Protein AF-A0AA97B5H4-F1 (afdb_monomer_lite)

Structure (mmCIF, N/CA/C/O backbone):
data_AF-A0AA97B5H4-F1
#
_entry.id   AF-A0AA97B5H4-F1
#
loop_
_atom_site.group_PDB
_atom_site.id
_atom_site.type_symbol
_atom_site.label_atom_id
_atom_site.label_alt_id
_atom_site.label_comp_id
_atom_site.label_asym_id
_atom_site.label_entity_id
_atom_site.label_seq_id
_atom_site.pdbx_PDB_ins_code
_atom_site.Cartn_x
_atom_site.Cartn_y
_atom_site.Cartn_z
_atom_site.occupancy
_atom_site.B_iso_or_equiv
_atom_site.auth_seq_id
_atom_site.auth_comp_id
_atom_site.auth_asym_id
_atom_site.auth_atom_id
_atom_site.pdbx_PDB_model_num
ATOM 1 N N . MET A 1 1 ? -3.360 -18.880 -35.741 1.00 38.47 1 MET A N 1
ATOM 2 C CA . MET A 1 1 ? -2.198 -18.085 -35.288 1.00 38.47 1 MET A CA 1
ATOM 3 C C . MET A 1 1 ? -2.306 -17.913 -33.778 1.00 38.47 1 MET A C 1
ATOM 5 O O . MET A 1 1 ? -2.923 -16.968 -33.316 1.00 38.47 1 MET A O 1
ATOM 9 N N . ALA A 1 2 ? -1.809 -18.890 -33.018 1.00 48.44 2 ALA A N 1
ATOM 10 C CA . ALA A 1 2 ? -1.944 -18.974 -31.565 1.00 48.44 2 ALA A CA 1
ATOM 11 C C . ALA A 1 2 ? -0.567 -18.799 -30.915 1.00 48.44 2 ALA A C 1
ATOM 13 O O . ALA A 1 2 ? 0.076 -19.791 -30.602 1.00 48.44 2 ALA A O 1
ATOM 14 N N . ILE A 1 3 ? -0.066 -17.563 -30.792 1.00 39.94 3 ILE A N 1
ATOM 15 C CA . ILE A 1 3 ? 1.205 -17.275 -30.097 1.00 39.94 3 ILE A CA 1
ATOM 16 C C . ILE A 1 3 ? 1.202 -15.842 -29.525 1.00 39.94 3 ILE A C 1
ATOM 18 O O . ILE A 1 3 ? 2.024 -15.014 -29.891 1.00 39.94 3 ILE A O 1
ATOM 22 N N . PHE A 1 4 ? 0.267 -15.512 -28.631 1.00 41.34 4 PHE A N 1
ATOM 23 C CA . PHE A 1 4 ? 0.437 -14.355 -27.726 1.00 41.34 4 PHE A CA 1
ATOM 24 C C . PHE A 1 4 ? -0.023 -14.635 -26.289 1.00 41.34 4 PHE A C 1
ATOM 26 O O . PHE A 1 4 ? -0.096 -13.728 -25.468 1.00 41.34 4 PHE A O 1
ATOM 33 N N . GLU A 1 5 ? -0.280 -15.902 -25.959 1.00 43.78 5 GLU A N 1
ATOM 34 C CA . GLU A 1 5 ? -0.899 -16.298 -24.688 1.00 43.78 5 GLU A CA 1
ATOM 35 C C . GLU A 1 5 ? 0.069 -16.950 -23.689 1.00 43.78 5 GLU A C 1
ATOM 37 O O . GLU A 1 5 ? -0.365 -17.465 -22.666 1.00 43.78 5 GLU A O 1
ATOM 42 N N . ARG A 1 6 ? 1.390 -16.952 -23.942 1.00 42.03 6 ARG A N 1
ATOM 43 C CA . ARG A 1 6 ? 2.316 -17.724 -23.084 1.00 42.03 6 ARG A CA 1
ATOM 44 C C . ARG A 1 6 ? 3.634 -17.085 -22.661 1.00 42.03 6 ARG A C 1
ATOM 46 O O . ARG A 1 6 ? 4.404 -17.748 -21.977 1.00 42.03 6 ARG A O 1
ATOM 53 N N . SER A 1 7 ? 3.912 -15.830 -23.008 1.00 43.75 7 SER A N 1
ATOM 54 C CA . SER A 1 7 ? 5.230 -15.231 -22.717 1.00 43.75 7 SER A CA 1
ATOM 55 C C . SER A 1 7 ? 5.216 -13.778 -22.243 1.00 43.75 7 SER A C 1
ATOM 57 O O . SER A 1 7 ? 6.278 -13.197 -22.038 1.00 43.75 7 SER A O 1
ATOM 59 N N . LYS A 1 8 ? 4.047 -13.175 -22.001 1.00 46.84 8 LYS A N 1
ATOM 60 C CA . LYS A 1 8 ? 3.973 -11.899 -21.275 1.00 46.84 8 LYS A CA 1
ATOM 61 C C . LYS A 1 8 ? 3.698 -12.225 -19.819 1.00 46.84 8 LYS A C 1
ATOM 63 O O . LYS A 1 8 ? 2.548 -12.344 -19.416 1.00 46.84 8 LYS A O 1
ATOM 68 N N . GLY A 1 9 ? 4.785 -12.505 -19.099 1.00 48.03 9 GLY A N 1
ATOM 69 C CA . GLY A 1 9 ? 4.768 -12.995 -17.727 1.00 48.03 9 GLY A CA 1
ATOM 70 C C . GLY A 1 9 ? 3.812 -12.208 -16.839 1.00 48.03 9 GLY A C 1
ATOM 71 O O . GLY A 1 9 ? 3.539 -11.033 -17.072 1.00 48.03 9 GLY A O 1
ATOM 72 N N . THR A 1 10 ? 3.330 -12.867 -15.794 1.00 54.47 10 THR A N 1
ATOM 73 C CA . THR A 1 10 ? 2.501 -12.340 -14.695 1.00 54.47 10 THR A CA 1
ATOM 74 C C . THR A 1 10 ? 2.913 -10.961 -14.157 1.00 54.47 10 THR A C 1
ATOM 76 O O . THR A 1 10 ? 2.135 -10.306 -13.474 1.00 54.47 10 THR A O 1
ATOM 79 N N . ASP A 1 11 ? 4.112 -10.507 -14.478 1.00 58.53 11 ASP A N 1
ATOM 80 C CA . ASP A 1 11 ? 4.732 -9.247 -14.110 1.00 58.53 11 ASP A CA 1
ATOM 81 C C . ASP A 1 11 ? 4.544 -8.133 -15.170 1.00 58.53 11 ASP A C 1
ATOM 83 O O . ASP A 1 11 ? 5.198 -7.091 -15.104 1.00 58.53 11 ASP A O 1
ATOM 87 N N . HIS A 1 12 ? 3.650 -8.311 -16.156 1.00 67.56 12 HIS A N 1
ATOM 88 C CA . HIS A 1 12 ? 3.389 -7.289 -17.172 1.00 67.56 12 HIS A CA 1
ATOM 89 C C . HIS A 1 12 ? 2.778 -6.008 -16.557 1.00 67.56 12 HIS A C 1
ATOM 91 O O . HIS A 1 12 ? 1.812 -6.085 -15.790 1.00 67.56 12 HIS A O 1
ATOM 97 N N . PRO A 1 13 ? 3.258 -4.817 -16.967 1.00 68.81 13 PRO A N 1
ATOM 98 C CA . PRO A 1 13 ? 2.678 -3.502 -16.684 1.00 68.81 13 PRO A CA 1
ATOM 99 C C . PRO A 1 13 ? 1.152 -3.431 -16.556 1.00 68.81 13 PRO A C 1
ATOM 101 O O . PRO A 1 13 ? 0.612 -2.926 -15.576 1.00 68.81 13 PRO A O 1
ATOM 104 N N . SER A 1 14 ? 0.460 -3.953 -17.565 1.00 73.94 14 SER A N 1
ATOM 105 C CA . SER A 1 14 ? -0.997 -3.915 -17.683 1.00 73.94 14 SER A CA 1
ATOM 106 C C . SER A 1 14 ? -1.689 -4.760 -16.613 1.00 73.94 14 SER A C 1
ATOM 108 O O . SER A 1 14 ? -2.761 -4.395 -16.142 1.00 73.94 14 SER A O 1
ATOM 110 N N . THR A 1 15 ? -1.068 -5.867 -16.199 1.00 77.62 15 THR A N 1
ATOM 111 C CA . THR A 1 15 ? -1.594 -6.756 -15.157 1.00 77.62 15 THR A CA 1
ATOM 112 C C . THR A 1 15 ? -1.553 -6.081 -13.791 1.00 77.62 15 THR A C 1
ATOM 114 O O . THR A 1 15 ? -2.511 -6.177 -13.032 1.00 77.62 15 THR A O 1
ATOM 117 N N . VAL A 1 16 ? -0.482 -5.341 -13.495 1.00 79.75 16 VAL A N 1
ATOM 118 C CA . VAL A 1 16 ? -0.366 -4.540 -12.268 1.00 79.75 16 VAL A CA 1
ATOM 119 C C . VAL A 1 16 ? -1.452 -3.464 -12.209 1.00 79.75 16 VAL A C 1
ATOM 121 O O . VAL A 1 16 ? -2.111 -3.310 -11.183 1.00 79.75 16 VAL A O 1
ATOM 124 N N . THR A 1 17 ? -1.679 -2.745 -13.312 1.00 80.38 17 THR A N 1
ATOM 125 C CA . THR A 1 17 ? -2.742 -1.731 -13.384 1.00 80.38 17 THR A CA 1
ATOM 126 C C . THR A 1 17 ? -4.125 -2.351 -13.180 1.00 80.38 17 THR A C 1
ATOM 128 O O . THR A 1 17 ? -4.930 -1.806 -12.426 1.00 80.38 17 THR A O 1
ATOM 131 N N . ALA A 1 18 ? -4.388 -3.515 -13.780 1.00 83.69 18 ALA A N 1
ATOM 132 C CA . ALA A 1 18 ? -5.642 -4.238 -13.584 1.00 83.69 18 ALA A CA 1
ATOM 133 C C . ALA A 1 18 ? -5.843 -4.679 -12.121 1.00 83.69 18 ALA A C 1
ATOM 135 O O . ALA A 1 18 ? -6.932 -4.509 -11.580 1.00 83.69 18 ALA A O 1
ATOM 136 N N . LEU A 1 19 ? -4.792 -5.172 -11.452 1.00 84.94 19 LEU A N 1
ATOM 137 C CA . LEU A 1 19 ? -4.837 -5.530 -10.027 1.00 84.94 19 LEU A CA 1
ATOM 138 C C . LEU A 1 19 ? -5.123 -4.318 -9.132 1.00 84.94 19 LEU A C 1
ATOM 140 O O . LEU A 1 19 ? -5.934 -4.416 -8.214 1.00 84.94 19 LEU A O 1
ATOM 144 N N . GLY A 1 20 ? -4.509 -3.166 -9.421 1.00 84.56 20 GLY A N 1
ATOM 145 C CA . GLY A 1 20 ? -4.805 -1.915 -8.718 1.00 84.56 20 GLY A CA 1
ATOM 146 C C . GLY A 1 20 ? -6.265 -1.480 -8.885 1.00 84.56 20 GLY A C 1
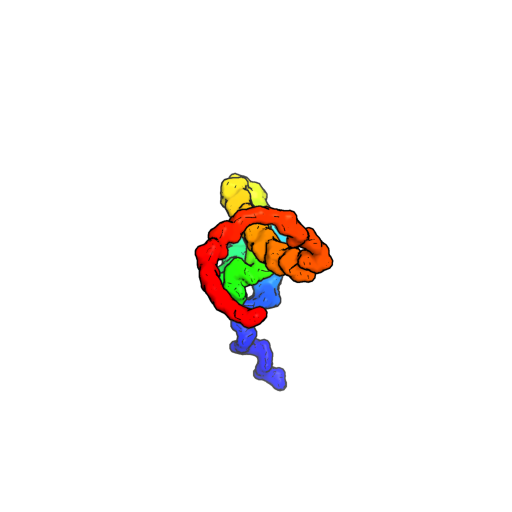ATOM 147 O O . GLY A 1 20 ? -6.899 -1.076 -7.912 1.00 84.56 20 GLY A O 1
ATOM 148 N N . GLY A 1 21 ? -6.819 -1.632 -10.093 1.00 87.38 21 GLY A N 1
ATOM 149 C CA . GLY A 1 21 ? -8.234 -1.373 -10.375 1.00 87.38 21 GLY A CA 1
ATOM 150 C C . GLY A 1 21 ? -9.175 -2.308 -9.612 1.00 87.38 21 GLY A C 1
ATOM 151 O O . GLY A 1 21 ? -10.106 -1.837 -8.964 1.00 87.38 21 GLY A O 1
ATOM 152 N N . LEU A 1 22 ? -8.899 -3.617 -9.606 1.00 88.38 22 LEU A N 1
ATOM 153 C CA . LEU A 1 22 ? -9.664 -4.592 -8.816 1.00 88.38 22 LEU A CA 1
ATOM 154 C C . LEU A 1 22 ? -9.612 -4.280 -7.316 1.00 88.38 22 LEU A C 1
ATOM 156 O O . LEU A 1 22 ? -10.626 -4.374 -6.628 1.00 88.38 22 LEU A O 1
ATOM 160 N N . GLY A 1 23 ? -8.452 -3.848 -6.820 1.00 89.25 23 GLY A N 1
ATOM 161 C CA . GLY A 1 23 ? -8.300 -3.417 -5.437 1.00 89.25 23 GLY A CA 1
ATOM 162 C C . GLY A 1 23 ? -9.157 -2.197 -5.083 1.00 89.25 23 GLY A C 1
ATOM 163 O O . GLY A 1 23 ? -9.720 -2.154 -3.993 1.00 89.25 23 GLY A O 1
ATOM 164 N N . MET A 1 24 ? -9.309 -1.235 -5.999 1.00 88.62 24 MET A N 1
ATOM 165 C CA . MET A 1 24 ? -10.201 -0.082 -5.808 1.00 88.62 24 MET A CA 1
ATOM 166 C C . MET A 1 24 ? -11.680 -0.474 -5.840 1.00 88.62 24 MET A C 1
ATOM 168 O O . MET A 1 24 ? -12.447 -0.028 -4.995 1.00 88.62 24 MET A O 1
ATOM 172 N N . VAL A 1 25 ? -12.077 -1.370 -6.746 1.00 91.81 25 VAL A N 1
ATOM 173 C CA . VAL A 1 25 ? -13.454 -1.894 -6.779 1.00 91.81 25 VAL A CA 1
ATOM 174 C C . VAL A 1 25 ? -13.793 -2.626 -5.475 1.00 91.81 25 VAL A C 1
ATOM 176 O O . VAL A 1 25 ? -14.877 -2.443 -4.918 1.00 91.81 25 VAL A O 1
ATOM 179 N N . ALA A 1 26 ? -12.860 -3.424 -4.949 1.00 90.50 26 ALA A N 1
ATOM 180 C CA . ALA A 1 26 ? -13.020 -4.082 -3.655 1.00 90.50 26 ALA A CA 1
ATOM 181 C C . ALA A 1 26 ? -13.090 -3.072 -2.495 1.00 90.50 26 ALA A C 1
ATOM 183 O O . ALA A 1 26 ? -13.905 -3.247 -1.590 1.00 90.50 26 ALA A O 1
ATOM 184 N N . TYR A 1 27 ? -12.294 -1.998 -2.542 1.00 88.38 27 TYR A N 1
ATOM 185 C CA . TYR A 1 27 ? -12.343 -0.901 -1.571 1.00 88.38 27 TYR A CA 1
ATOM 186 C C . TYR A 1 27 ? -13.705 -0.192 -1.559 1.00 88.38 27 TYR A C 1
ATOM 188 O O . TYR A 1 27 ? -14.260 0.044 -0.485 1.00 88.38 27 TYR A O 1
ATOM 196 N N . ASP A 1 28 ? -14.268 0.099 -2.732 1.00 90.38 28 ASP A N 1
ATOM 197 C CA . ASP A 1 28 ? -15.593 0.720 -2.854 1.00 90.38 28 ASP A CA 1
ATOM 198 C C . ASP A 1 28 ? -16.714 -0.221 -2.393 1.00 90.38 28 ASP A C 1
ATOM 200 O O . ASP A 1 28 ? -17.723 0.230 -1.856 1.00 90.38 28 ASP A O 1
ATOM 204 N N . SER A 1 29 ? -16.497 -1.531 -2.525 1.00 91.00 29 SER A N 1
ATOM 205 C CA . SER A 1 29 ? -17.403 -2.581 -2.042 1.00 91.00 29 SER A CA 1
ATOM 206 C C . SER A 1 29 ? -17.232 -2.912 -0.550 1.00 91.00 29 SER A C 1
ATOM 208 O O . SER A 1 29 ? -17.794 -3.900 -0.086 1.00 91.00 29 SER A O 1
ATOM 210 N N . ASP A 1 30 ? -16.426 -2.143 0.191 1.00 89.62 30 ASP A N 1
ATOM 211 C CA . ASP A 1 30 ? -16.093 -2.355 1.612 1.00 89.62 30 ASP A CA 1
ATOM 212 C C . ASP A 1 30 ? -15.383 -3.696 1.921 1.00 89.62 30 ASP A C 1
ATOM 214 O O . ASP A 1 30 ? -15.230 -4.105 3.070 1.00 89.62 30 ASP A O 1
ATOM 218 N N . ARG A 1 31 ? -14.862 -4.377 0.892 1.00 92.06 31 ARG A N 1
ATOM 219 C CA . ARG A 1 31 ? -14.110 -5.641 0.993 1.00 92.06 31 ARG A CA 1
ATOM 220 C C . ARG A 1 31 ? -12.622 -5.350 1.174 1.00 92.06 31 ARG A C 1
ATOM 222 O O . ARG A 1 31 ? -11.802 -5.571 0.280 1.00 92.06 31 ARG A O 1
ATOM 229 N N . LEU A 1 32 ? -12.271 -4.811 2.340 1.00 89.44 32 LEU A N 1
ATOM 230 C CA . LEU A 1 32 ? -10.926 -4.292 2.619 1.00 89.44 32 LEU A CA 1
ATOM 231 C C . LEU A 1 32 ? -9.828 -5.365 2.561 1.00 89.44 32 LEU A C 1
ATOM 233 O O . LEU A 1 32 ? -8.745 -5.083 2.051 1.00 89.44 32 LEU A O 1
ATOM 237 N N . ASP A 1 33 ? -10.089 -6.590 3.025 1.00 89.31 33 ASP A N 1
ATOM 238 C CA . ASP A 1 33 ? -9.111 -7.689 2.968 1.00 89.31 33 ASP A CA 1
ATOM 239 C C . ASP A 1 33 ? -8.755 -8.078 1.530 1.00 89.31 33 ASP A C 1
ATOM 241 O O . ASP A 1 33 ? -7.589 -8.295 1.195 1.00 89.31 33 ASP A O 1
ATOM 245 N N . GLU A 1 34 ? -9.744 -8.080 0.640 1.00 89.31 34 GLU A N 1
ATOM 246 C CA . GLU A 1 34 ? -9.514 -8.344 -0.778 1.00 89.31 34 GLU A CA 1
ATOM 247 C C . GLU A 1 34 ? -8.813 -7.177 -1.459 1.00 89.31 34 GLU A C 1
ATOM 249 O O . GLU A 1 34 ? -7.883 -7.401 -2.235 1.00 89.31 34 GLU A O 1
ATOM 254 N N . ALA A 1 35 ? -9.186 -5.939 -1.128 1.00 90.75 35 ALA A N 1
ATOM 255 C CA . ALA A 1 35 ? -8.499 -4.750 -1.617 1.00 90.75 35 ALA A CA 1
ATOM 256 C C . ALA A 1 35 ? -7.002 -4.770 -1.254 1.00 90.75 35 ALA A C 1
ATOM 258 O O . ALA A 1 35 ? -6.151 -4.438 -2.089 1.00 90.75 35 ALA A O 1
ATOM 259 N N . LEU A 1 36 ? -6.676 -5.207 -0.031 1.00 89.19 36 LEU A N 1
ATOM 260 C CA . LEU A 1 36 ? -5.301 -5.398 0.431 1.00 89.19 36 LEU A CA 1
ATOM 261 C C . LEU A 1 36 ? -4.592 -6.500 -0.349 1.00 89.19 36 LEU A C 1
ATOM 263 O O . LEU A 1 36 ? -3.500 -6.252 -0.854 1.00 89.19 36 LEU A O 1
ATOM 267 N N . ALA A 1 37 ? -5.211 -7.673 -0.492 1.00 89.94 37 ALA A N 1
ATOM 268 C CA . ALA A 1 37 ? -4.613 -8.797 -1.206 1.00 89.94 37 ALA A CA 1
ATOM 269 C C . ALA A 1 37 ? -4.270 -8.434 -2.662 1.00 89.94 37 ALA A C 1
ATOM 271 O O . ALA A 1 37 ? -3.164 -8.708 -3.131 1.00 89.94 37 ALA A O 1
ATOM 272 N N . HIS A 1 38 ? -5.176 -7.748 -3.365 1.00 89.56 38 HIS A N 1
ATOM 273 C CA . HIS A 1 38 ? -4.959 -7.335 -4.754 1.00 89.56 38 HIS A CA 1
ATOM 274 C C . HIS A 1 38 ? -3.828 -6.305 -4.878 1.00 89.56 38 HIS A C 1
ATOM 276 O O . HIS A 1 38 ? -2.965 -6.434 -5.750 1.00 89.56 38 HIS A O 1
ATOM 282 N N . ASN A 1 39 ? -3.782 -5.308 -3.988 1.00 87.12 39 ASN A N 1
ATOM 283 C CA . ASN A 1 39 ? -2.722 -4.298 -4.019 1.00 87.12 39 ASN A CA 1
ATOM 284 C C . ASN A 1 39 ? -1.363 -4.834 -3.532 1.00 87.12 39 ASN A C 1
ATOM 286 O O . ASN A 1 39 ? -0.334 -4.398 -4.042 1.00 87.12 39 ASN A O 1
ATOM 290 N N . GLN A 1 40 ? -1.328 -5.796 -2.604 1.00 88.00 40 GLN A N 1
ATOM 291 C CA . GLN A 1 40 ? -0.093 -6.486 -2.205 1.00 88.00 40 GLN A CA 1
ATOM 292 C C . GLN A 1 40 ? 0.478 -7.316 -3.356 1.00 88.00 40 GLN A C 1
ATOM 294 O O . GLN A 1 40 ? 1.662 -7.198 -3.664 1.00 88.00 40 GLN A O 1
ATOM 299 N N . GLN A 1 41 ? -0.366 -8.072 -4.063 1.00 87.19 41 GLN A N 1
ATOM 300 C CA . GLN A 1 41 ? 0.068 -8.798 -5.259 1.00 87.19 41 GLN A CA 1
ATOM 301 C C . GLN A 1 41 ? 0.572 -7.856 -6.359 1.00 87.19 41 GLN A C 1
ATOM 303 O O . GLN A 1 41 ? 1.543 -8.175 -7.047 1.00 87.19 41 GLN A O 1
ATOM 308 N N . ALA A 1 42 ? -0.064 -6.693 -6.536 1.00 86.25 42 ALA A N 1
ATOM 309 C CA . ALA A 1 42 ? 0.424 -5.671 -7.458 1.00 86.25 42 ALA A CA 1
ATOM 310 C C . ALA A 1 42 ? 1.821 -5.174 -7.046 1.00 86.25 42 ALA A C 1
ATOM 312 O O . ALA A 1 42 ? 2.710 -5.085 -7.893 1.00 86.25 42 ALA A O 1
ATOM 313 N N . LEU A 1 43 ? 2.033 -4.919 -5.751 1.00 84.75 43 LEU A N 1
ATOM 314 C CA . LEU A 1 43 ? 3.299 -4.444 -5.194 1.00 84.75 43 LEU A CA 1
ATOM 315 C C . LEU A 1 43 ? 4.446 -5.438 -5.415 1.00 84.75 43 LEU A C 1
ATOM 317 O O . LEU A 1 43 ? 5.507 -5.049 -5.902 1.00 84.75 43 LEU A O 1
ATOM 321 N N . GLU A 1 44 ? 4.225 -6.717 -5.114 1.00 84.69 44 GLU A N 1
ATOM 322 C CA . GLU A 1 44 ? 5.214 -7.781 -5.328 1.00 84.69 44 GLU A CA 1
ATOM 323 C C . GLU A 1 44 ? 5.602 -7.904 -6.806 1.00 84.69 44 GLU A C 1
ATOM 325 O O . GLU A 1 44 ? 6.780 -8.022 -7.146 1.00 84.69 44 GLU A O 1
ATOM 330 N N . ARG A 1 45 ? 4.620 -7.815 -7.711 1.00 81.81 45 ARG A N 1
ATOM 331 C CA . ARG A 1 45 ? 4.866 -7.862 -9.159 1.00 81.81 45 ARG A CA 1
ATOM 332 C C . ARG A 1 45 ? 5.655 -6.652 -9.645 1.00 81.81 45 ARG A C 1
ATOM 334 O O . ARG A 1 45 ? 6.582 -6.807 -10.432 1.00 81.81 45 ARG A O 1
ATOM 341 N N . ILE A 1 46 ? 5.349 -5.450 -9.151 1.00 79.75 46 ILE A N 1
ATOM 342 C CA . ILE A 1 46 ? 6.121 -4.242 -9.483 1.00 79.75 46 ILE A CA 1
ATOM 343 C C . ILE A 1 46 ? 7.575 -4.391 -9.028 1.00 79.75 46 ILE A C 1
ATOM 345 O O . ILE A 1 46 ? 8.486 -4.128 -9.815 1.00 79.75 46 ILE A O 1
ATOM 349 N N . GLN A 1 47 ? 7.788 -4.859 -7.794 1.00 78.31 47 GLN A N 1
ATOM 350 C CA . GLN A 1 47 ? 9.123 -5.060 -7.229 1.00 78.31 47 GLN A CA 1
ATOM 351 C C . GLN A 1 47 ? 9.959 -6.059 -8.037 1.00 78.31 47 GLN A C 1
ATOM 353 O O . GLN A 1 47 ? 11.157 -5.844 -8.199 1.00 78.31 47 GLN A O 1
ATOM 358 N N . ARG A 1 48 ? 9.339 -7.114 -8.582 1.00 75.81 48 ARG A N 1
ATOM 359 C CA . ARG A 1 48 ? 10.025 -8.098 -9.438 1.00 75.81 48 ARG A CA 1
ATOM 360 C C . ARG A 1 48 ? 10.255 -7.625 -10.873 1.00 75.81 48 ARG A C 1
ATOM 362 O O . ARG A 1 48 ? 11.212 -8.063 -11.498 1.00 75.81 48 ARG A O 1
ATOM 369 N N . SER A 1 49 ? 9.369 -6.784 -11.403 1.00 69.31 49 SER A N 1
ATOM 370 C CA . SER A 1 49 ? 9.306 -6.465 -12.835 1.00 69.31 49 SER A CA 1
ATOM 371 C C . SER A 1 49 ? 10.111 -5.233 -13.239 1.00 69.31 49 SER A C 1
ATOM 373 O O . SER A 1 49 ? 10.843 -5.266 -14.225 1.00 69.31 49 SER A O 1
ATOM 375 N N . VAL A 1 50 ? 9.940 -4.122 -12.514 1.00 61.59 50 VAL A N 1
ATOM 376 C CA . VAL A 1 50 ? 10.327 -2.786 -13.012 1.00 61.59 50 VAL A CA 1
ATOM 377 C C . VAL A 1 50 ? 11.301 -2.066 -12.068 1.00 61.59 50 VAL A C 1
ATOM 379 O O . VAL A 1 50 ? 11.901 -1.065 -12.444 1.00 61.59 50 VAL A O 1
ATOM 382 N N . GLY A 1 51 ? 11.535 -2.604 -10.866 1.00 59.94 51 GLY A N 1
ATOM 383 C CA . GLY A 1 51 ? 12.387 -1.972 -9.858 1.00 59.94 51 GLY A CA 1
ATOM 384 C C . GLY A 1 51 ? 11.655 -0.897 -9.045 1.00 59.94 51 GLY A C 1
ATOM 385 O O . GLY A 1 51 ? 10.497 -0.568 -9.297 1.00 59.94 51 GLY A O 1
ATOM 386 N N . GLN A 1 52 ? 12.319 -0.387 -8.004 1.00 61.84 52 GLN A N 1
ATOM 387 C CA . GLN A 1 52 ? 11.699 0.420 -6.941 1.00 61.84 52 GLN A CA 1
ATOM 388 C C . GLN A 1 52 ? 11.429 1.899 -7.291 1.00 61.84 52 GLN A C 1
ATOM 390 O O . GLN A 1 52 ? 11.008 2.649 -6.420 1.00 61.84 52 GLN A O 1
ATOM 395 N N . ASP A 1 53 ? 11.638 2.324 -8.536 1.00 60.91 53 ASP A N 1
ATOM 396 C CA . ASP A 1 53 ? 11.417 3.702 -9.000 1.00 60.91 53 ASP A CA 1
ATOM 397 C C . ASP A 1 53 ? 10.485 3.680 -10.210 1.00 60.91 53 ASP A C 1
ATOM 399 O O . ASP A 1 53 ? 10.912 3.745 -11.359 1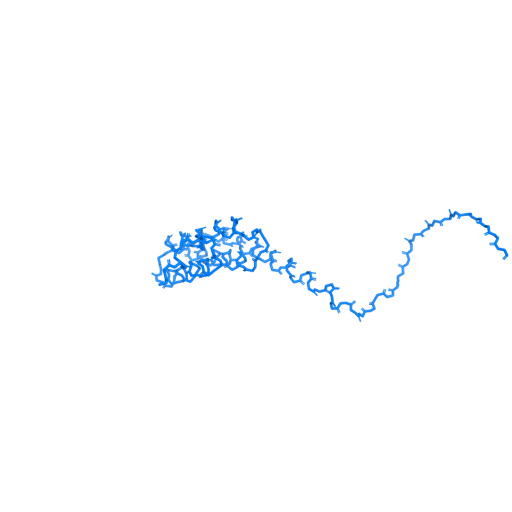.00 60.91 53 ASP A O 1
ATOM 403 N N . SER A 1 54 ? 9.194 3.476 -9.972 1.00 70.56 54 SER A N 1
ATOM 404 C CA . SER A 1 54 ? 8.203 3.496 -11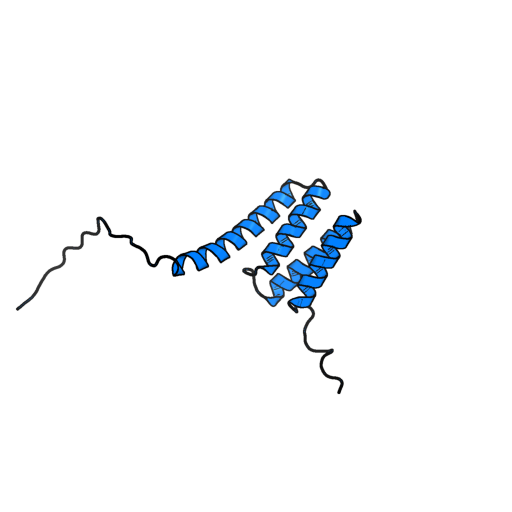.045 1.00 70.56 54 SER A CA 1
ATOM 405 C C . SER A 1 54 ? 6.925 4.184 -10.586 1.00 70.56 54 SER A C 1
ATOM 407 O O . SER A 1 54 ? 6.476 3.900 -9.470 1.00 70.56 54 SER A O 1
ATOM 409 N N . PRO A 1 55 ? 6.232 4.929 -11.469 1.00 74.62 55 PRO A N 1
ATOM 410 C CA . PRO A 1 55 ? 4.957 5.577 -11.140 1.00 74.62 55 PRO A CA 1
ATOM 411 C C . PRO A 1 55 ? 3.897 4.571 -10.668 1.00 74.62 55 PRO A C 1
ATOM 413 O O . PRO A 1 55 ? 2.978 4.877 -9.917 1.00 74.62 55 PRO A O 1
ATOM 416 N N . ARG A 1 56 ? 4.031 3.309 -11.092 1.00 77.44 56 ARG A N 1
ATOM 417 C CA . ARG A 1 56 ? 3.145 2.218 -10.668 1.00 77.44 56 ARG A CA 1
ATOM 418 C C . ARG A 1 56 ? 3.350 1.821 -9.211 1.00 77.44 56 ARG A C 1
ATOM 420 O O . ARG A 1 56 ? 2.381 1.443 -8.561 1.00 77.44 56 ARG A O 1
ATOM 427 N N . LEU A 1 57 ? 4.584 1.902 -8.709 1.00 82.44 57 LEU A N 1
ATOM 428 C CA . LEU A 1 57 ? 4.887 1.639 -7.305 1.00 82.44 57 LEU A CA 1
ATOM 429 C C . LEU A 1 57 ? 4.252 2.702 -6.410 1.00 82.44 57 LEU A C 1
ATOM 431 O O . LEU A 1 57 ? 3.631 2.356 -5.407 1.00 82.44 57 LEU A O 1
ATOM 435 N N . GLU A 1 58 ? 4.366 3.971 -6.811 1.00 86.12 58 GLU A N 1
ATOM 436 C CA . GLU A 1 58 ? 3.696 5.097 -6.156 1.00 86.12 58 GLU A CA 1
ATOM 437 C C . GLU A 1 58 ? 2.186 4.849 -6.078 1.00 86.12 58 GLU A C 1
ATOM 439 O O . GLU A 1 58 ? 1.629 4.816 -4.980 1.00 86.12 58 GLU A O 1
ATOM 444 N N . MET A 1 59 ? 1.551 4.538 -7.212 1.00 84.25 59 MET A N 1
ATOM 445 C CA . MET A 1 59 ? 0.109 4.303 -7.279 1.00 84.25 59 MET A CA 1
ATOM 446 C C . MET A 1 59 ? -0.346 3.147 -6.371 1.00 84.25 59 MET A C 1
ATOM 448 O O . MET A 1 59 ? -1.335 3.276 -5.646 1.00 84.25 59 MET A O 1
ATOM 452 N N . SER A 1 60 ? 0.380 2.024 -6.353 1.00 86.69 60 SER A N 1
ATOM 453 C CA . SER A 1 60 ? 0.066 0.895 -5.466 1.00 86.69 60 SER A CA 1
ATOM 454 C C . SER A 1 60 ? 0.237 1.242 -3.983 1.00 86.69 60 SER A C 1
ATOM 456 O O . SER A 1 60 ? -0.605 0.867 -3.165 1.00 86.69 60 SER A O 1
ATOM 458 N N . LEU A 1 61 ? 1.285 1.987 -3.614 1.00 89.19 61 LEU A N 1
ATOM 459 C CA . LEU A 1 61 ? 1.495 2.443 -2.235 1.00 89.19 61 LEU A CA 1
ATOM 460 C C . LEU A 1 61 ? 0.419 3.439 -1.794 1.00 89.19 61 LEU A C 1
ATOM 462 O O . LEU A 1 61 ? -0.072 3.354 -0.665 1.00 89.19 61 LEU A O 1
ATOM 466 N N . ARG A 1 62 ? 0.006 4.341 -2.687 1.00 89.88 62 ARG A N 1
ATOM 467 C CA . ARG A 1 62 ? -1.087 5.283 -2.445 1.00 89.88 62 ARG A CA 1
ATOM 468 C C . ARG A 1 62 ? -2.402 4.551 -2.186 1.00 89.88 62 ARG A C 1
ATOM 470 O O . ARG A 1 62 ? -3.059 4.829 -1.181 1.00 89.88 62 ARG A O 1
ATOM 477 N N . ASN A 1 63 ? -2.741 3.570 -3.021 1.00 89.56 63 ASN A N 1
ATOM 478 C CA . ASN A 1 63 ? -3.942 2.751 -2.847 1.00 89.56 63 ASN A CA 1
ATOM 479 C C . ASN A 1 63 ? -3.911 1.970 -1.526 1.00 89.56 63 ASN A C 1
ATOM 481 O O . ASN A 1 63 ? -4.880 2.008 -0.769 1.00 89.56 63 ASN A O 1
ATOM 485 N N . LEU A 1 64 ? -2.781 1.339 -1.182 1.00 90.12 64 LEU A N 1
ATOM 486 C CA . LEU A 1 64 ? -2.607 0.684 0.121 1.00 90.12 64 LEU A CA 1
ATOM 487 C C . LEU A 1 64 ? -2.775 1.666 1.285 1.00 90.12 64 LEU A C 1
ATOM 489 O O . LEU A 1 64 ? -3.361 1.311 2.306 1.00 90.12 64 LEU A O 1
ATOM 493 N N . GLY A 1 65 ? -2.283 2.898 1.146 1.00 91.06 65 GLY A N 1
ATOM 494 C CA . GLY A 1 65 ? -2.490 3.968 2.118 1.00 91.06 65 GLY A CA 1
ATOM 495 C C . GLY A 1 65 ? -3.971 4.234 2.389 1.00 91.06 65 GLY A C 1
ATOM 496 O O . GLY A 1 65 ? -4.396 4.222 3.543 1.00 91.06 65 GLY A O 1
ATOM 497 N N . LEU A 1 66 ? -4.767 4.399 1.331 1.00 89.81 66 LEU A N 1
ATOM 498 C CA . LEU A 1 66 ? -6.211 4.636 1.431 1.00 89.81 66 LEU A CA 1
ATOM 499 C C . LEU A 1 66 ? -6.954 3.445 2.046 1.00 89.81 66 LEU A C 1
ATOM 501 O O . LEU A 1 66 ? -7.750 3.621 2.970 1.00 89.81 66 LEU A O 1
ATOM 505 N N . ILE A 1 67 ? -6.639 2.226 1.604 1.00 90.19 67 ILE A N 1
ATOM 506 C CA . ILE A 1 67 ? -7.252 1.003 2.138 1.00 90.19 67 ILE A CA 1
ATOM 507 C C . ILE A 1 67 ? -6.942 0.856 3.634 1.00 90.19 67 ILE A C 1
ATOM 509 O O . ILE A 1 67 ? -7.825 0.533 4.427 1.00 90.19 67 ILE A O 1
ATOM 513 N N . HIS A 1 68 ? -5.711 1.155 4.058 1.00 90.56 68 HIS A N 1
ATOM 514 C CA . HIS A 1 68 ? -5.338 1.119 5.470 1.00 90.56 68 HIS A CA 1
ATOM 515 C C . HIS A 1 68 ? -5.995 2.211 6.317 1.00 90.56 68 HIS A C 1
ATOM 517 O O . HIS A 1 68 ? -6.282 1.945 7.484 1.00 90.56 68 HIS A O 1
ATOM 523 N N . LEU A 1 69 ? -6.255 3.402 5.767 1.00 89.12 69 LEU A N 1
ATOM 524 C CA . LEU A 1 69 ? -7.031 4.431 6.469 1.00 89.12 69 LEU A CA 1
ATOM 525 C C . LEU A 1 69 ? -8.446 3.936 6.753 1.00 89.12 69 LEU A C 1
ATOM 527 O O . LEU A 1 69 ? -8.898 4.020 7.893 1.00 89.12 69 LEU A O 1
ATOM 531 N N . ARG A 1 70 ? -9.106 3.357 5.746 1.00 88.06 70 ARG A N 1
ATOM 532 C CA . ARG A 1 70 ? -10.464 2.818 5.890 1.00 88.06 70 ARG A CA 1
ATOM 533 C C . ARG A 1 70 ? -10.521 1.599 6.813 1.00 88.06 70 ARG A C 1
ATOM 535 O O . ARG A 1 70 ? -11.474 1.454 7.562 1.00 88.06 70 ARG A O 1
ATOM 542 N N . ALA A 1 71 ? -9.458 0.796 6.852 1.00 88.12 71 ALA A N 1
ATOM 543 C CA . ALA A 1 71 ? -9.300 -0.314 7.795 1.00 88.12 71 ALA A CA 1
ATOM 544 C C . ALA A 1 71 ? -8.934 0.115 9.235 1.00 88.12 71 ALA A C 1
ATOM 546 O O . ALA A 1 71 ? -8.586 -0.737 10.051 1.00 88.12 71 ALA A O 1
ATOM 547 N N . GLY A 1 72 ? -8.919 1.416 9.554 1.00 90.31 72 GLY A N 1
ATOM 548 C CA . GLY A 1 72 ? -8.598 1.906 10.899 1.00 90.31 72 GLY A CA 1
ATOM 549 C C . GLY A 1 72 ? -7.121 1.769 11.290 1.00 90.31 72 GLY A C 1
ATOM 550 O O . GLY A 1 72 ? -6.790 1.774 12.473 1.00 90.31 72 GLY A O 1
ATOM 551 N N . ARG A 1 73 ? -6.206 1.658 10.314 1.00 91.81 73 ARG A N 1
ATOM 552 C CA . ARG A 1 73 ? -4.749 1.528 10.524 1.00 91.81 73 ARG A CA 1
ATOM 553 C C . ARG A 1 73 ? -3.981 2.763 10.022 1.00 91.81 73 ARG A C 1
ATOM 555 O O . ARG A 1 73 ? -3.169 2.653 9.095 1.00 91.81 73 ARG A O 1
ATOM 562 N N . PRO A 1 74 ? -4.158 3.943 10.646 1.00 88.69 74 PRO A N 1
ATOM 563 C CA . PRO A 1 74 ? -3.575 5.198 10.166 1.00 88.69 74 PRO A CA 1
ATOM 564 C C . PRO A 1 74 ? -2.041 5.224 10.216 1.00 88.69 74 PRO A C 1
ATOM 566 O O . PRO A 1 74 ? -1.411 5.864 9.378 1.00 88.69 74 PRO A O 1
ATOM 569 N N . ALA A 1 75 ? -1.415 4.502 11.152 1.00 90.94 75 ALA A N 1
ATOM 570 C CA . ALA A 1 75 ? 0.045 4.427 11.244 1.00 90.94 75 ALA A CA 1
ATOM 571 C C . ALA A 1 75 ? 0.673 3.768 10.003 1.00 90.94 75 ALA A C 1
ATOM 573 O O . ALA A 1 75 ? 1.650 4.280 9.452 1.00 90.94 75 ALA A O 1
ATOM 574 N N . VAL A 1 76 ? 0.079 2.663 9.537 1.00 89.62 76 VAL A N 1
ATOM 575 C CA . VAL A 1 76 ? 0.523 1.946 8.331 1.00 89.62 76 VAL A CA 1
ATOM 576 C C . VAL A 1 76 ? 0.213 2.771 7.087 1.00 89.62 76 VAL A C 1
ATOM 578 O O . VAL A 1 76 ? 1.065 2.910 6.212 1.00 89.62 76 VAL A O 1
ATOM 581 N N . ALA A 1 77 ? -0.971 3.387 7.042 1.00 89.62 77 ALA A N 1
ATOM 582 C CA . ALA A 1 77 ? -1.351 4.259 5.944 1.00 89.62 77 ALA A CA 1
ATOM 583 C C . ALA A 1 77 ? -0.385 5.432 5.758 1.00 89.62 77 ALA A C 1
ATOM 585 O O . ALA A 1 77 ? 0.086 5.671 4.649 1.00 89.62 77 ALA A O 1
ATOM 586 N N . ARG A 1 78 ? -0.044 6.125 6.853 1.00 89.62 78 ARG A N 1
ATOM 587 C CA . ARG A 1 78 ? 0.914 7.232 6.832 1.00 89.62 78 ARG A CA 1
ATOM 588 C C . ARG A 1 78 ? 2.254 6.778 6.273 1.00 89.62 78 ARG A C 1
ATOM 590 O O . ARG A 1 78 ? 2.793 7.454 5.410 1.00 89.62 78 ARG A O 1
ATOM 597 N N . ARG A 1 79 ? 2.762 5.618 6.706 1.00 90.56 79 ARG A N 1
ATOM 598 C CA . ARG A 1 79 ? 4.025 5.076 6.188 1.00 90.56 79 ARG A CA 1
ATOM 599 C C . ARG A 1 79 ? 3.967 4.867 4.673 1.00 90.56 79 ARG A C 1
ATOM 601 O O . ARG A 1 79 ? 4.855 5.341 3.975 1.00 90.56 79 ARG A O 1
ATOM 608 N N . ASN A 1 80 ? 2.911 4.226 4.173 1.00 89.44 80 ASN A N 1
ATOM 609 C CA . ASN A 1 80 ? 2.755 3.963 2.740 1.00 89.44 80 ASN A CA 1
ATOM 610 C C . ASN A 1 80 ? 2.636 5.258 1.922 1.00 89.44 80 ASN A C 1
ATOM 612 O O . ASN A 1 80 ? 3.297 5.391 0.896 1.00 89.44 80 ASN A O 1
ATOM 616 N N . LEU A 1 81 ? 1.859 6.235 2.401 1.00 87.56 81 LEU A N 1
ATOM 617 C CA . LEU A 1 81 ? 1.713 7.538 1.744 1.00 87.56 81 LEU A CA 1
ATOM 618 C C . LEU A 1 81 ? 3.017 8.346 1.760 1.00 87.56 81 LEU A C 1
ATOM 620 O O . LEU A 1 81 ? 3.356 8.971 0.761 1.00 87.56 81 LEU A O 1
ATOM 624 N N . THR A 1 82 ? 3.782 8.308 2.855 1.00 89.62 82 THR A N 1
ATOM 625 C CA . THR A 1 82 ? 5.104 8.948 2.919 1.00 89.62 82 THR A CA 1
ATOM 626 C C . THR A 1 82 ? 6.086 8.303 1.940 1.00 89.62 82 THR A C 1
ATOM 628 O O . THR A 1 82 ? 6.841 9.016 1.286 1.00 89.62 82 THR A O 1
ATOM 631 N N . GLN A 1 83 ? 6.062 6.975 1.792 1.00 87.94 83 GLN A N 1
ATOM 632 C CA . GLN A 1 83 ? 6.888 6.289 0.796 1.00 87.94 83 GLN A CA 1
ATOM 633 C C . GLN A 1 83 ? 6.478 6.655 -0.637 1.00 87.94 83 GLN A C 1
ATOM 635 O O . GLN A 1 83 ? 7.349 6.964 -1.443 1.00 87.94 83 GLN A O 1
ATOM 640 N N . ALA A 1 84 ? 5.175 6.687 -0.936 1.00 87.12 84 ALA A N 1
ATOM 641 C CA . ALA A 1 84 ? 4.659 7.123 -2.235 1.00 87.12 84 ALA A CA 1
ATOM 642 C C . ALA A 1 84 ? 5.102 8.559 -2.569 1.00 87.12 84 ALA A C 1
ATOM 644 O O . ALA A 1 84 ? 5.609 8.820 -3.657 1.00 87.12 84 ALA A O 1
ATOM 645 N N . LEU A 1 85 ? 5.010 9.473 -1.597 1.00 85.56 85 LEU A N 1
ATOM 646 C CA . LEU A 1 85 ? 5.459 10.855 -1.757 1.00 85.56 85 LEU A CA 1
ATOM 647 C C . LEU A 1 85 ? 6.966 10.950 -2.032 1.00 85.56 85 LEU A C 1
ATOM 649 O O . LEU A 1 85 ? 7.376 11.730 -2.885 1.00 85.56 85 LEU A O 1
ATOM 653 N N . GLY A 1 86 ? 7.785 10.151 -1.342 1.00 86.12 86 GLY A N 1
ATOM 654 C CA . GLY A 1 86 ? 9.229 10.112 -1.577 1.00 86.12 86 GLY A CA 1
ATOM 655 C C . GLY A 1 86 ? 9.592 9.656 -2.994 1.00 86.12 86 GLY A C 1
ATOM 656 O O . GLY A 1 86 ? 10.505 10.213 -3.599 1.00 86.12 86 GLY A O 1
ATOM 657 N N . LEU A 1 87 ? 8.846 8.695 -3.550 1.00 83.94 87 LEU A N 1
ATOM 658 C CA . LEU A 1 87 ? 9.012 8.253 -4.940 1.00 83.94 87 LEU A CA 1
ATOM 659 C C . LEU A 1 87 ? 8.613 9.353 -5.930 1.00 83.94 87 LEU A C 1
ATOM 661 O O . LEU A 1 87 ? 9.392 9.678 -6.823 1.00 83.94 87 LEU A O 1
ATOM 665 N N . LEU A 1 88 ? 7.462 9.998 -5.713 1.00 79.81 88 LEU A N 1
ATOM 666 C CA . LEU A 1 88 ? 6.991 11.110 -6.544 1.00 79.81 88 LEU A CA 1
ATOM 667 C C . LEU A 1 88 ? 7.977 12.291 -6.541 1.00 79.81 88 LEU A C 1
ATOM 669 O O . LEU A 1 88 ? 8.232 12.915 -7.570 1.00 79.81 88 LEU A O 1
ATOM 673 N N . GLN A 1 89 ? 8.551 12.606 -5.378 1.00 80.75 89 GLN A N 1
ATOM 674 C CA . GLN A 1 89 ? 9.562 13.654 -5.239 1.00 80.75 89 GLN A CA 1
ATOM 675 C C . GLN A 1 89 ? 10.861 13.304 -5.963 1.00 80.75 89 GLN A C 1
ATOM 677 O O . GLN A 1 89 ? 11.495 14.193 -6.526 1.00 80.75 89 GLN A O 1
ATOM 682 N N . LYS A 1 90 ? 11.259 12.031 -5.970 1.00 76.56 90 LYS A N 1
ATOM 683 C CA . LYS A 1 90 ? 12.451 11.572 -6.685 1.00 76.56 90 LYS A CA 1
ATOM 684 C C . LYS A 1 90 ? 12.258 11.625 -8.203 1.00 76.56 90 LYS A C 1
ATOM 686 O O . LYS A 1 90 ? 13.158 12.083 -8.903 1.00 76.56 90 LYS A O 1
ATOM 691 N N . GLU A 1 91 ? 11.081 11.252 -8.702 1.00 68.69 91 GLU A N 1
ATOM 692 C CA . GLU A 1 91 ? 10.731 11.410 -10.120 1.00 68.69 91 GLU A CA 1
ATOM 693 C C . GLU A 1 91 ? 10.727 12.894 -10.534 1.00 68.69 91 GLU A C 1
ATOM 695 O O . GLU A 1 91 ? 11.459 13.279 -11.446 1.00 68.69 91 GLU A O 1
ATOM 700 N N . ASN A 1 92 ? 10.014 13.761 -9.805 1.00 62.56 92 ASN A N 1
ATOM 701 C CA . ASN A 1 92 ? 9.914 15.193 -10.133 1.00 62.56 92 ASN A CA 1
ATOM 702 C C . ASN A 1 92 ? 11.211 15.986 -9.884 1.00 62.56 92 ASN A C 1
ATOM 704 O O . ASN A 1 92 ? 11.490 16.973 -10.567 1.00 62.56 92 ASN A O 1
ATOM 708 N N . GLY A 1 93 ? 12.027 15.568 -8.915 1.00 58.78 93 GLY A N 1
ATOM 709 C CA . GLY A 1 93 ? 13.331 16.171 -8.636 1.00 58.78 93 GLY A CA 1
ATOM 710 C C . GLY A 1 93 ? 14.351 15.938 -9.753 1.00 58.78 93 GLY A C 1
ATOM 711 O O . GLY A 1 93 ? 15.274 16.735 -9.902 1.00 58.78 93 GLY A O 1
ATOM 712 N N . THR A 1 94 ? 14.159 14.895 -10.566 1.00 51.44 94 THR A N 1
ATOM 713 C CA . THR A 1 94 ? 15.004 14.603 -11.734 1.00 51.44 94 THR A CA 1
ATOM 714 C C . THR A 1 94 ? 14.590 15.444 -12.954 1.00 51.44 94 THR A C 1
ATOM 716 O O . THR A 1 94 ? 15.445 15.840 -13.742 1.00 51.44 94 THR A O 1
ATOM 719 N N . ASP A 1 95 ? 13.308 15.811 -13.062 1.00 47.88 95 ASP A N 1
ATOM 720 C CA . ASP A 1 95 ? 12.770 16.653 -14.145 1.00 47.88 95 ASP A CA 1
ATOM 721 C C . ASP A 1 95 ? 13.0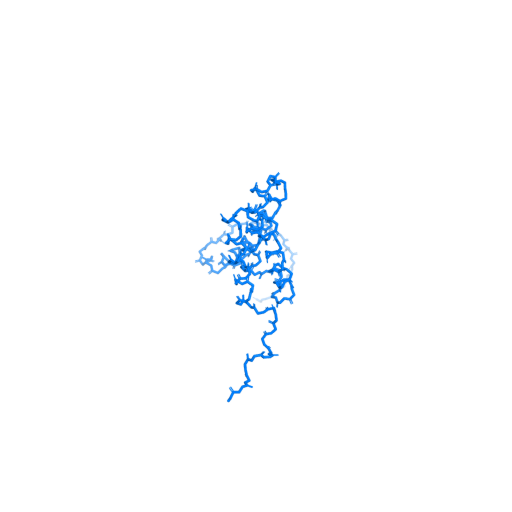58 18.159 -13.943 1.00 47.88 95 ASP A C 1
ATOM 723 O O . ASP A 1 95 ? 13.276 18.906 -14.895 1.00 47.88 95 ASP A O 1
ATOM 727 N N . SER A 1 96 ? 13.207 18.625 -12.696 1.00 43.47 96 SER A N 1
ATOM 728 C CA . SER A 1 96 ? 13.589 20.025 -12.422 1.00 43.47 96 SER A CA 1
ATOM 729 C C . SER A 1 96 ? 15.033 20.390 -12.799 1.00 43.47 96 SER A C 1
ATOM 731 O O . SER A 1 96 ? 15.351 21.576 -12.909 1.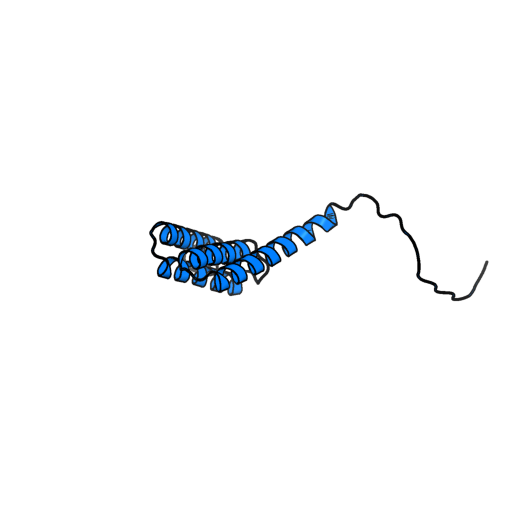00 43.47 96 SER A O 1
ATOM 733 N N . VAL A 1 97 ? 15.920 19.419 -13.045 1.00 48.31 97 VAL A N 1
ATOM 734 C CA . VAL A 1 97 ? 17.321 19.712 -13.410 1.00 48.31 97 VAL A CA 1
ATOM 735 C C . VAL A 1 97 ? 17.489 20.040 -14.901 1.00 48.31 97 VAL A C 1
ATOM 737 O O . VAL A 1 97 ? 18.504 20.615 -15.282 1.00 48.31 97 VAL A O 1
ATOM 740 N N . VAL A 1 98 ? 16.483 19.763 -15.741 1.00 47.66 98 VAL A N 1
ATOM 741 C CA . VAL A 1 98 ? 16.479 20.137 -17.173 1.00 47.66 98 VAL A CA 1
ATOM 742 C C . VAL A 1 98 ? 15.675 21.406 -17.477 1.00 47.66 98 VAL A C 1
ATOM 744 O O . VAL A 1 98 ? 15.826 21.975 -18.555 1.00 47.66 98 VAL A O 1
ATOM 747 N N . ALA A 1 99 ? 14.913 21.927 -16.510 1.00 40.81 99 ALA A N 1
ATOM 748 C CA . ALA A 1 99 ? 14.248 23.229 -16.612 1.00 40.81 99 ALA A CA 1
ATOM 749 C C . ALA A 1 99 ? 15.087 24.400 -16.060 1.00 40.81 99 ALA A C 1
ATOM 751 O O . ALA A 1 99 ? 14.704 25.561 -16.207 1.00 40.81 99 ALA A O 1
ATOM 752 N N . CYS A 1 100 ? 16.253 24.139 -15.458 1.00 36.75 100 CYS A N 1
ATOM 753 C CA . CYS A 1 100 ? 17.125 25.190 -14.929 1.00 36.75 100 CYS A CA 1
ATOM 754 C C . CYS A 1 100 ? 18.081 25.728 -16.007 1.00 36.75 100 CYS A C 1
ATOM 756 O O . CYS A 1 100 ? 19.302 25.713 -15.878 1.00 36.75 100 CYS A O 1
ATOM 758 N N . GLY A 1 101 ? 17.488 26.225 -17.091 1.00 47.50 101 GLY A N 1
ATOM 759 C CA . GLY A 1 101 ? 18.122 27.124 -18.044 1.00 47.50 101 GLY A CA 1
ATOM 760 C C . GLY A 1 101 ? 17.958 28.588 -17.639 1.00 47.50 101 GLY A C 1
ATOM 761 O O . GLY A 1 101 ? 17.707 29.401 -18.512 1.00 47.50 101 GLY A O 1
ATOM 762 N N . VAL A 1 102 ? 18.045 28.947 -16.352 1.00 43.22 102 VAL A N 1
ATOM 763 C CA . VAL A 1 102 ? 18.117 30.351 -15.906 1.00 43.22 102 VAL A CA 1
ATOM 764 C C . VAL A 1 102 ? 18.957 30.448 -14.629 1.00 43.22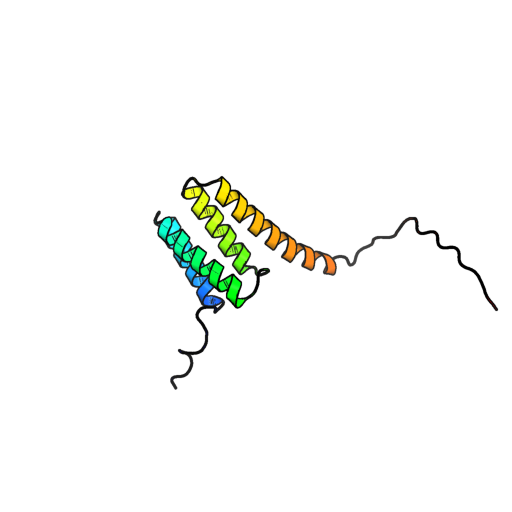 102 VAL A C 1
ATOM 766 O O . VAL A 1 102 ? 18.555 29.988 -13.568 1.00 43.22 102 VAL A O 1
ATOM 769 N N . VAL A 1 103 ? 20.126 31.078 -14.789 1.00 46.31 103 VAL A N 1
ATOM 770 C CA . VAL A 1 103 ? 20.899 31.858 -13.804 1.00 46.31 103 VAL A CA 1
ATOM 771 C C . VAL A 1 103 ? 21.030 31.276 -12.389 1.00 46.31 103 VAL A C 1
ATOM 773 O O . VAL A 1 103 ? 20.164 31.423 -11.534 1.00 46.31 103 VAL A O 1
ATOM 776 N N . ARG A 1 104 ? 22.242 30.803 -12.077 1.00 34.34 104 ARG A N 1
ATOM 777 C CA . ARG A 1 104 ? 22.895 31.142 -10.805 1.00 34.34 104 ARG A CA 1
ATOM 778 C C . ARG A 1 104 ? 24.318 31.605 -11.079 1.00 34.34 104 ARG A C 1
ATOM 780 O O . ARG A 1 104 ? 25.250 30.808 -11.165 1.00 34.34 104 ARG A O 1
ATOM 787 N N . ASP A 1 105 ? 24.437 32.921 -11.223 1.00 39.84 105 ASP A N 1
ATOM 788 C CA . ASP A 1 105 ? 25.680 33.624 -10.936 1.00 39.84 105 ASP A CA 1
ATOM 789 C C . ASP A 1 105 ? 26.056 33.430 -9.450 1.00 39.84 105 ASP A C 1
ATOM 791 O O . ASP A 1 105 ? 25.227 33.068 -8.607 1.00 39.84 105 ASP A O 1
ATOM 795 N N . ARG A 1 106 ? 27.353 33.551 -9.178 1.00 38.41 106 ARG A N 1
ATOM 796 C CA . ARG A 1 106 ? 28.087 33.013 -8.019 1.00 38.41 106 ARG A CA 1
ATOM 797 C C . ARG A 1 106 ? 27.851 33.879 -6.759 1.00 38.41 106 ARG A C 1
ATOM 799 O O . ARG A 1 106 ? 27.261 34.947 -6.871 1.00 38.41 106 ARG A O 1
ATOM 806 N N . PRO A 1 107 ? 28.325 33.492 -5.552 1.00 43.12 107 PRO A N 1
ATOM 807 C CA . PRO A 1 107 ? 29.727 33.807 -5.242 1.00 43.12 107 PRO A CA 1
ATOM 808 C C . PRO A 1 107 ? 30.421 32.874 -4.228 1.00 43.12 107 PRO A C 1
ATOM 810 O O . PRO A 1 107 ? 29.802 32.250 -3.374 1.00 43.12 107 PRO A O 1
ATOM 813 N N . GLY A 1 108 ? 31.755 32.912 -4.264 1.00 38.69 108 GLY A N 1
ATOM 814 C CA . GLY A 1 108 ? 32.557 32.882 -3.040 1.00 38.69 108 GLY A CA 1
ATOM 815 C C . GLY A 1 108 ? 33.062 31.521 -2.562 1.00 38.69 108 GLY A C 1
ATOM 816 O O . GLY A 1 108 ? 32.300 30.681 -2.107 1.00 38.69 108 GLY A O 1
ATOM 817 N N . TRP A 1 109 ? 34.394 31.428 -2.526 1.00 33.59 109 TRP A N 1
ATOM 818 C CA . TRP A 1 109 ? 35.206 30.536 -1.688 1.00 33.59 109 TRP A CA 1
ATOM 819 C C . TRP A 1 109 ? 35.493 29.122 -2.201 1.00 33.59 109 TRP A C 1
ATOM 821 O O . TRP A 1 109 ? 34.994 28.137 -1.678 1.00 33.59 109 TRP A O 1
ATOM 831 N N . THR A 1 110 ? 36.505 29.028 -3.069 1.00 33.31 110 THR A N 1
ATOM 832 C CA . THR A 1 110 ? 37.626 28.114 -2.793 1.00 33.31 110 THR A CA 1
ATOM 833 C C . THR A 1 110 ? 38.943 28.807 -3.123 1.00 33.31 110 THR A C 1
ATOM 835 O O . THR A 1 110 ? 39.259 29.057 -4.286 1.00 33.31 110 THR A O 1
ATOM 838 N N . TRP A 1 111 ? 39.721 29.108 -2.086 1.00 36.91 111 TRP A N 1
ATOM 839 C CA . TRP A 1 111 ? 41.149 29.366 -2.213 1.00 36.91 111 TRP A CA 1
ATOM 840 C C . TRP A 1 111 ? 41.842 28.103 -2.739 1.00 36.91 111 TRP A C 1
ATOM 842 O O . TRP A 1 111 ? 41.765 27.051 -2.106 1.00 36.91 111 TRP A O 1
ATOM 852 N N . ARG A 1 112 ? 42.591 28.211 -3.839 1.00 36.12 112 ARG A N 1
ATOM 853 C CA . ARG A 1 112 ? 43.752 27.346 -4.081 1.00 36.12 112 ARG A CA 1
ATOM 854 C C . ARG A 1 112 ? 44.827 28.135 -4.819 1.00 36.12 112 ARG A C 1
ATOM 856 O O . ARG A 1 112 ? 44.743 28.391 -6.012 1.00 36.12 112 ARG A O 1
ATOM 863 N N . ARG A 1 113 ? 45.831 28.541 -4.047 1.00 45.91 113 ARG A N 1
ATOM 864 C CA . ARG A 1 113 ? 47.093 29.113 -4.509 1.00 45.91 113 ARG A CA 1
ATOM 865 C C . ARG A 1 113 ? 47.974 27.942 -4.966 1.00 45.91 113 ARG A C 1
ATOM 867 O O . ARG A 1 113 ? 48.264 27.078 -4.145 1.00 45.91 113 ARG A O 1
ATOM 874 N N . ALA A 1 114 ? 48.373 27.895 -6.236 1.00 38.34 114 ALA A N 1
ATOM 875 C CA . ALA A 1 114 ? 49.476 27.053 -6.713 1.00 38.34 114 ALA A CA 1
ATOM 876 C C . ALA A 1 114 ? 50.047 27.602 -8.036 1.00 38.34 114 ALA A C 1
ATOM 878 O O . ALA A 1 114 ? 49.498 27.394 -9.108 1.00 38.34 114 ALA A O 1
ATOM 879 N N . HIS A 1 115 ? 51.118 28.377 -7.876 1.00 40.16 115 HIS A N 1
ATOM 880 C CA . HIS A 1 115 ? 52.312 28.544 -8.710 1.00 40.16 115 HIS A CA 1
ATOM 881 C C . HIS A 1 115 ? 52.329 28.239 -10.228 1.00 40.16 115 HIS A C 1
ATOM 883 O O . HIS A 1 115 ? 52.151 27.111 -10.672 1.00 40.16 115 HIS A O 1
ATOM 889 N N . SER A 1 116 ? 52.899 29.234 -10.927 1.00 40.62 116 SER A N 1
ATOM 890 C CA . SER A 1 116 ? 53.948 29.148 -11.963 1.00 40.62 116 SER A CA 1
ATOM 891 C C . SER A 1 116 ? 53.566 29.045 -13.447 1.00 40.62 116 SER A C 1
ATOM 893 O O . SER A 1 116 ? 53.060 28.033 -13.908 1.00 40.62 116 SER A O 1
ATOM 895 N N . GLY A 1 117 ? 54.022 30.054 -14.206 1.00 37.84 117 GLY A N 1
ATOM 896 C CA . GLY A 1 117 ? 54.788 29.823 -15.436 1.00 37.84 117 GLY A CA 1
ATOM 897 C C . GLY A 1 117 ? 54.237 30.415 -16.736 1.00 37.84 117 GLY A C 1
ATOM 898 O O . GLY A 1 117 ? 53.325 29.827 -17.291 1.00 37.84 117 GLY A O 1
ATOM 899 N N . ARG A 1 118 ? 54.937 31.459 -17.234 1.00 39.06 118 ARG A N 1
ATOM 900 C CA . ARG A 1 118 ? 55.286 31.790 -18.647 1.00 39.06 118 ARG A CA 1
ATOM 901 C C . ARG A 1 118 ? 54.128 31.950 -19.663 1.00 39.06 118 ARG A C 1
ATOM 903 O O . ARG A 1 118 ? 53.222 31.138 -19.706 1.00 39.06 118 ARG A O 1
ATOM 910 N N . HIS A 1 119 ? 54.098 32.948 -20.544 1.00 39.00 119 HIS A N 1
ATOM 911 C CA . HIS A 1 119 ? 55.151 33.642 -21.298 1.00 39.00 119 HIS A CA 1
ATOM 912 C C . HIS A 1 119 ? 54.840 35.132 -21.454 1.00 39.00 119 HIS A C 1
ATOM 914 O O . HIS A 1 119 ? 53.639 35.478 -21.448 1.00 39.00 119 HIS A O 1
#

pLDDT: mean 70.85, std 20.59, range [33.31, 92.06]

Foldseek 3Di:
DPPDPPPCDCLHPVNLVVLQVVLVVCVVVVVLVSNLVSLVSSLVSCCVHPHDQDLSNLSSLQSVLVSCVSVVNNVSSVVSNVSSVVSVCVVVVVVVVVVPPDDDDDDDDDDDDDDDDDD

Sequence (119 aa):
MAIFERSKGTDHPSTVTALGGLGMVAYDSDRLDEALAHNQQALERIQRSVGQDSPRLEMSLRNLGLIHLRAGRPAVARRNLTQALGLLQKENGTDSVVACGVVRDRPGWTWRRAHSGRH

Secondary structure (DSSP, 8-state):
---SSSSS-TT-HHHHHHHHHHHHHHHHTT-HHHHHHHHHHHHHHHHHHT-S--HHHHHHHHHHHHHHHHTT-HHHHHHHHHHHHHHHHHHHHHHTTTS--S-----------------

Radius of gyration: 23.34 Å; chains: 1; bounding box: 73×53×46 Å